Protein AF-A0A831T0E5-F1 (afdb_monomer_lite)

pLDDT: mean 84.53, std 12.75, range [44.19, 97.88]

Foldseek 3Di:
DDPVVVVVVVVVVVVVVVVPPLPQCDPVLLVLLVVLLVLLVVLLVLLVVPPAPVSLVVNVVSLVVSVVSLCCSCVVDPCPNPVLLNVLSVQLSVLSVLLNVLVCCCHVVVDQKDDQQPPSQLVLCVVQVVQCVPPDSNGGIGGSVVSNVRSSVSNVVSSVSSVVSSVVSVVVSVD

Sequence (175 aa):
MNIAYRLNIALAISLLSLCCRTAEVSGEFINEARSLVQTTSQLGRLVERINSRVDYQNFGPELVKAKLAADDLFDKHNATAVAGFEEEMNKAITAYLDLFDIMNAKYSHAIDSLPRGSELALRLAGRYPELSEGKSITDVEIDVKEALRVVRRAASRHVRRADELLSSYLERAKR

Secondary structure (DSSP, 8-state):
--HHHHHHHHHHHHHHHHHT------HHHHHHHHHHHHHHHHHHHHHHH--SHHHHTTHHHHHHHHHHHHHHHHHHTTGGGTHHHHHHHHHHHHHHHHHHHHHHHHHHH--SEEPTT-HHHHHHHHH-GGGTTTS-GGG--EEHHHHHHHHHHHHHHHHHHHHHHHHHHHHHHT-

Structure (mmCIF, N/CA/C/O backbone):
data_AF-A0A831T0E5-F1
#
_entry.id   AF-A0A831T0E5-F1
#
loop_
_atom_site.group_PDB
_atom_site.id
_atom_site.type_symbol
_atom_site.label_atom_id
_atom_site.label_alt_id
_atom_site.label_comp_id
_atom_site.label_asym_id
_atom_site.label_entity_id
_atom_site.label_seq_id
_atom_site.pdbx_PDB_ins_code
_atom_site.Cartn_x
_atom_site.Cartn_y
_atom_site.Cartn_z
_atom_site.occupancy
_atom_site.B_iso_or_equiv
_atom_site.auth_seq_id
_atom_site.auth_comp_id
_atom_site.auth_asym_id
_atom_site.auth_atom_id
_atom_site.pdbx_PDB_model_num
ATOM 1 N N . MET A 1 1 ? -54.419 -16.533 27.232 1.00 54.47 1 MET A N 1
ATOM 2 C CA . MET A 1 1 ? -53.325 -15.582 26.919 1.00 54.47 1 MET A CA 1
ATOM 3 C C . MET A 1 1 ? -52.987 -15.733 25.437 1.00 54.47 1 MET A C 1
ATOM 5 O O . MET A 1 1 ? -52.753 -16.855 25.012 1.00 54.47 1 MET A O 1
ATOM 9 N N . ASN A 1 2 ? -53.103 -14.663 24.644 1.00 66.25 2 ASN A N 1
ATOM 10 C CA . ASN A 1 2 ? -53.256 -14.717 23.180 1.00 66.25 2 ASN A CA 1
ATOM 11 C C . ASN A 1 2 ? -51.911 -14.946 22.448 1.00 66.25 2 ASN A C 1
ATOM 13 O O . ASN A 1 2 ? -50.934 -14.253 22.730 1.00 66.25 2 ASN A O 1
ATOM 17 N N . ILE A 1 3 ? -51.853 -15.907 21.518 1.00 68.75 3 ILE A N 1
ATOM 18 C CA . ILE A 1 3 ? -50.632 -16.331 20.794 1.00 68.75 3 ILE A CA 1
ATOM 19 C C . ILE A 1 3 ? -50.016 -15.170 19.995 1.00 68.75 3 ILE A C 1
ATOM 21 O O . ILE A 1 3 ? -48.795 -15.020 19.968 1.00 68.75 3 ILE A O 1
ATOM 25 N N . ALA A 1 4 ? -50.853 -14.281 19.453 1.00 67.44 4 ALA A N 1
ATOM 26 C CA . ALA A 1 4 ? -50.419 -13.074 18.748 1.00 67.44 4 ALA A CA 1
ATOM 27 C C . ALA A 1 4 ? -49.574 -12.128 19.627 1.00 67.44 4 ALA A C 1
ATOM 29 O O . ALA A 1 4 ? -48.649 -11.479 19.146 1.00 67.44 4 ALA A O 1
ATOM 30 N N . TYR A 1 5 ? -49.839 -12.094 20.937 1.00 69.06 5 TYR A N 1
ATOM 31 C CA . TYR A 1 5 ? -49.109 -11.241 21.878 1.00 69.06 5 TYR A CA 1
ATOM 32 C C . TYR A 1 5 ? -47.686 -11.761 22.136 1.00 69.06 5 TYR A C 1
ATOM 34 O O . TYR A 1 5 ? -46.747 -10.981 22.262 1.00 69.06 5 TYR A O 1
ATOM 42 N N . ARG A 1 6 ? -47.504 -13.089 22.159 1.00 69.12 6 ARG A N 1
ATOM 43 C CA . ARG A 1 6 ? -46.180 -13.716 22.314 1.00 69.12 6 ARG A CA 1
ATOM 44 C C . ARG A 1 6 ? -45.314 -13.543 21.066 1.00 69.12 6 ARG A C 1
ATOM 46 O O . ARG A 1 6 ? -44.115 -13.322 21.199 1.00 69.12 6 ARG A O 1
ATOM 53 N N . LEU A 1 7 ? -45.922 -13.592 19.878 1.00 72.44 7 LEU A N 1
ATOM 54 C CA . LEU A 1 7 ? -45.215 -13.397 18.611 1.00 72.44 7 LEU A CA 1
ATOM 55 C C . LEU A 1 7 ? -44.701 -11.955 18.464 1.00 72.44 7 LEU A C 1
ATOM 57 O O . LEU A 1 7 ? -43.549 -11.753 18.094 1.00 72.44 7 LEU A O 1
ATOM 61 N N . ASN A 1 8 ? -45.520 -10.965 18.836 1.00 74.81 8 ASN A N 1
ATOM 62 C CA . ASN A 1 8 ? -45.131 -9.553 18.795 1.00 74.81 8 ASN A CA 1
ATOM 63 C C . ASN A 1 8 ? -44.015 -9.213 19.791 1.00 74.81 8 ASN A C 1
ATOM 65 O O . ASN A 1 8 ? -43.120 -8.443 19.456 1.00 74.81 8 ASN A O 1
ATOM 69 N N . ILE A 1 9 ? -44.019 -9.810 20.987 1.00 75.50 9 ILE A N 1
ATOM 70 C CA . ILE A 1 9 ? -42.931 -9.620 21.960 1.00 75.50 9 ILE A CA 1
ATOM 71 C C . ILE A 1 9 ? -41.633 -10.265 21.457 1.00 75.50 9 ILE A C 1
ATOM 73 O O . ILE A 1 9 ? -40.577 -9.649 21.561 1.00 75.50 9 ILE A O 1
ATOM 77 N N . ALA A 1 10 ? -41.693 -11.465 20.872 1.00 71.75 10 ALA A N 1
ATOM 78 C CA . ALA A 1 10 ? -40.511 -12.121 20.313 1.00 71.75 10 ALA A CA 1
ATOM 79 C C . ALA A 1 10 ? -39.902 -11.313 19.154 1.00 71.75 10 ALA A C 1
ATOM 81 O O . ALA A 1 10 ? -38.700 -11.072 19.151 1.00 71.75 10 ALA A O 1
ATOM 82 N N . LEU A 1 11 ? -40.731 -10.814 18.230 1.00 70.56 11 LEU A N 1
ATOM 83 C CA . LEU A 1 11 ? -40.299 -9.924 17.146 1.00 70.56 11 LEU A CA 1
ATOM 84 C C . LEU A 1 11 ? -39.716 -8.606 17.668 1.00 70.56 11 LEU A C 1
ATOM 86 O O . LEU A 1 11 ? -38.684 -8.165 17.168 1.00 70.56 11 LEU A O 1
ATOM 90 N N . ALA A 1 12 ? -40.323 -8.003 18.693 1.00 67.50 12 ALA A N 1
ATOM 91 C CA . ALA A 1 12 ? -39.806 -6.787 19.315 1.00 67.50 12 ALA A CA 1
ATOM 92 C C . ALA A 1 12 ? -38.450 -7.019 20.002 1.00 67.50 12 ALA A C 1
ATOM 94 O O . ALA A 1 12 ? -37.552 -6.199 19.849 1.00 67.50 12 ALA A O 1
ATOM 95 N N . ILE A 1 13 ? -38.264 -8.148 20.698 1.00 68.88 13 ILE A N 1
ATOM 96 C CA . ILE A 1 13 ? -36.982 -8.519 21.322 1.00 68.88 13 ILE A CA 1
ATOM 97 C C . ILE A 1 13 ? -35.924 -8.818 20.254 1.00 68.88 13 ILE A C 1
ATOM 99 O O . ILE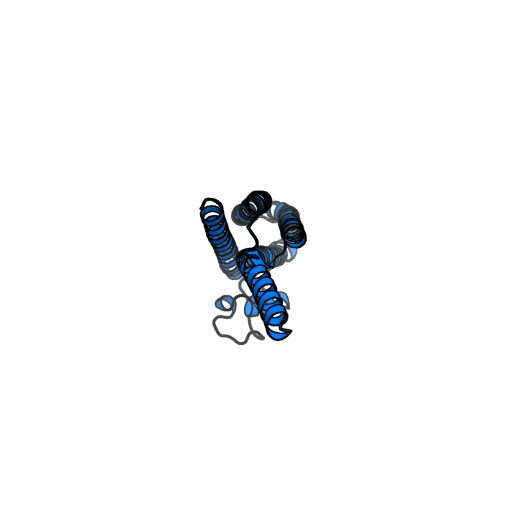 A 1 13 ? -34.782 -8.384 20.392 1.00 68.88 13 ILE A O 1
ATOM 103 N N . SER A 1 14 ? -36.286 -9.498 19.162 1.00 59.97 14 SER A N 1
ATOM 104 C CA . SER A 1 14 ? -35.373 -9.740 18.041 1.00 59.97 14 SER A CA 1
ATOM 105 C C . SER A 1 14 ? -34.956 -8.438 17.356 1.00 59.97 14 SER A C 1
ATOM 107 O O . SER A 1 14 ? -33.765 -8.248 17.124 1.00 59.97 14 SER A O 1
ATOM 109 N N . LEU A 1 15 ? -35.889 -7.512 17.110 1.00 57.03 15 LEU A N 1
ATOM 110 C CA . LEU A 1 15 ? -35.601 -6.190 16.541 1.00 57.03 15 LEU A CA 1
ATOM 111 C C . LEU A 1 15 ? -34.771 -5.318 17.493 1.00 57.03 15 LEU A C 1
ATOM 113 O O . LEU A 1 15 ? -33.817 -4.692 17.048 1.00 57.03 15 LEU A O 1
ATOM 117 N N . LEU A 1 16 ? -35.047 -5.343 18.801 1.00 54.19 16 LEU A N 1
ATOM 118 C CA . LEU A 1 16 ? -34.222 -4.675 19.818 1.00 54.19 16 LEU A CA 1
ATOM 119 C C . LEU A 1 16 ? -32.805 -5.263 19.871 1.00 54.19 16 LEU A C 1
ATOM 121 O O . LEU A 1 16 ? -31.834 -4.515 19.922 1.00 54.19 16 LEU A O 1
ATOM 125 N N . SER A 1 17 ? -32.659 -6.588 19.769 1.00 51.75 17 SER A N 1
ATOM 126 C CA . SER A 1 17 ? -31.339 -7.233 19.707 1.00 51.75 17 SER A CA 1
ATOM 127 C C . SER A 1 17 ? -30.572 -6.914 18.417 1.00 51.75 17 SER A C 1
ATOM 129 O O . SER A 1 17 ? -29.342 -6.917 18.422 1.00 51.75 17 SER A O 1
ATOM 131 N N . LEU A 1 18 ? -31.288 -6.617 17.326 1.00 48.12 18 LEU A N 1
ATOM 132 C CA . LEU A 1 18 ? -30.712 -6.221 16.041 1.00 48.12 18 LEU A CA 1
ATOM 133 C C . LEU A 1 18 ? -30.310 -4.736 16.038 1.00 48.12 18 LEU A C 1
ATOM 135 O O . LEU A 1 18 ? -29.272 -4.389 15.486 1.00 48.12 18 LEU A O 1
ATOM 139 N N . CYS A 1 19 ? -31.090 -3.873 16.698 1.00 45.97 19 CYS A N 1
ATOM 140 C CA . CYS A 1 19 ? -30.807 -2.442 16.831 1.00 45.97 19 CYS A CA 1
ATOM 141 C C . CYS A 1 19 ? -29.718 -2.124 17.870 1.00 45.97 19 CYS A C 1
ATOM 143 O O . CYS A 1 19 ? -29.076 -1.085 17.757 1.00 45.97 19 CYS A O 1
ATOM 145 N N . CYS A 1 20 ? -29.472 -3.002 18.849 1.00 45.25 20 CYS A N 1
ATOM 146 C CA . CYS A 1 20 ? -28.449 -2.799 19.884 1.00 45.25 20 CYS A CA 1
ATOM 147 C C . CYS A 1 20 ? -27.072 -3.400 19.554 1.00 45.25 20 CYS A C 1
ATOM 149 O O . CYS A 1 20 ? -26.154 -3.276 20.359 1.00 45.25 20 CYS A O 1
ATOM 151 N N . ARG A 1 21 ? -26.878 -4.011 18.377 1.00 44.19 21 ARG A N 1
ATOM 152 C CA . ARG A 1 21 ? -25.531 -4.348 17.879 1.00 44.19 21 ARG A CA 1
ATOM 153 C C . ARG A 1 21 ? -24.937 -3.183 17.094 1.00 44.19 21 ARG A C 1
ATOM 155 O O . ARG A 1 21 ? -24.483 -3.346 15.966 1.00 44.19 21 ARG A O 1
ATOM 162 N N . THR A 1 22 ? -24.894 -1.997 17.690 1.00 50.03 22 THR A N 1
ATOM 163 C CA . THR A 1 22 ? -23.790 -1.096 17.363 1.00 50.03 22 THR A CA 1
ATOM 164 C C . THR A 1 22 ? -22.561 -1.769 17.948 1.00 50.03 22 THR A C 1
ATOM 166 O O . THR A 1 22 ? -22.375 -1.758 19.159 1.00 50.03 22 THR A O 1
ATOM 169 N N . ALA A 1 23 ? -21.802 -2.479 17.115 1.00 53.06 23 ALA A N 1
ATOM 170 C CA . ALA A 1 23 ? -20.532 -3.053 17.523 1.00 53.06 23 ALA A CA 1
ATOM 171 C C . ALA A 1 23 ? -19.652 -1.899 18.018 1.00 53.06 23 ALA A C 1
ATOM 173 O O . ALA A 1 23 ? -19.150 -1.104 17.223 1.00 53.06 23 ALA A O 1
ATOM 174 N N . GLU A 1 24 ? -19.572 -1.740 19.337 1.00 61.84 24 GLU A N 1
ATOM 175 C CA . GLU A 1 24 ? -18.706 -0.750 19.954 1.00 61.84 24 GLU A CA 1
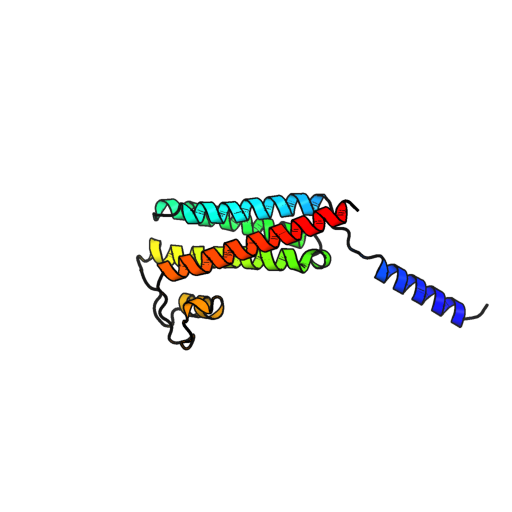ATOM 176 C C . GLU A 1 24 ? -17.275 -1.074 19.543 1.00 61.84 24 GLU A C 1
ATOM 178 O O . GLU A 1 24 ? -16.781 -2.189 19.728 1.00 61.84 24 GLU A O 1
ATOM 183 N N . VAL A 1 25 ? -16.622 -0.096 18.924 1.00 72.12 25 VAL A N 1
ATOM 184 C CA . VAL A 1 25 ? -15.216 -0.201 18.565 1.00 72.12 25 VAL A CA 1
ATOM 185 C C . VAL A 1 25 ? -14.425 -0.233 19.871 1.00 72.12 25 VAL A C 1
ATOM 187 O O . VAL A 1 25 ? -14.428 0.744 20.620 1.00 72.12 25 VAL A O 1
ATOM 190 N N . SER A 1 26 ? -13.775 -1.359 20.169 1.00 80.31 26 SER A N 1
ATOM 191 C CA . SER A 1 26 ? -13.061 -1.522 21.435 1.00 80.31 26 SER A CA 1
ATOM 192 C C . SER A 1 26 ? -11.838 -0.600 21.514 1.00 80.31 26 SER A C 1
ATOM 194 O O . SER A 1 26 ? -11.198 -0.281 20.509 1.00 80.31 26 SER A O 1
ATOM 196 N N . GLY A 1 27 ? -11.467 -0.190 22.731 1.00 81.75 27 GLY A N 1
ATOM 197 C CA . GLY A 1 27 ? -10.238 0.583 22.950 1.00 81.75 27 GLY A CA 1
ATOM 198 C C . GLY A 1 27 ? -8.971 -0.165 22.508 1.00 81.75 27 GLY A C 1
ATOM 199 O O . GLY A 1 27 ? -8.006 0.458 22.075 1.00 81.75 27 GLY A O 1
ATOM 200 N N . GLU A 1 28 ? -8.997 -1.499 22.563 1.00 86.06 28 GLU A N 1
ATOM 201 C CA . GLU A 1 28 ? -7.936 -2.370 22.049 1.00 86.06 28 GLU A CA 1
ATOM 202 C C . GLU A 1 28 ? -7.783 -2.232 20.528 1.00 86.06 28 GLU A C 1
ATOM 204 O O . GLU A 1 28 ? -6.694 -1.883 20.072 1.00 86.06 28 GLU A O 1
ATOM 209 N N . PHE A 1 29 ? -8.882 -2.349 19.766 1.00 88.31 29 PHE A N 1
ATOM 210 C CA . PHE A 1 29 ? -8.868 -2.120 18.316 1.00 88.31 29 PHE A CA 1
ATOM 211 C C . PHE A 1 29 ? -8.273 -0.754 17.980 1.00 88.31 29 PHE A C 1
ATOM 213 O O . PHE A 1 29 ? -7.428 -0.638 17.102 1.00 88.31 29 PHE A O 1
ATOM 220 N N . ILE A 1 30 ? -8.696 0.298 18.684 1.00 88.44 30 ILE A N 1
ATOM 221 C CA . ILE A 1 30 ? -8.249 1.669 18.414 1.00 88.44 30 ILE A CA 1
ATOM 222 C C . ILE A 1 30 ? -6.728 1.810 18.568 1.00 88.44 30 ILE A C 1
ATOM 224 O O . ILE A 1 30 ? -6.090 2.516 17.781 1.00 88.44 30 ILE A O 1
ATOM 228 N N . ASN A 1 31 ? -6.145 1.168 19.581 1.00 89.75 31 ASN A N 1
ATOM 229 C CA . ASN A 1 31 ? -4.707 1.220 19.826 1.00 89.75 31 ASN A CA 1
ATOM 230 C C . ASN A 1 31 ? -3.926 0.458 18.750 1.00 89.75 31 ASN A C 1
ATOM 232 O O . ASN A 1 31 ? -2.938 0.979 18.226 1.00 89.75 31 ASN A O 1
ATOM 236 N N . GLU A 1 32 ? -4.390 -0.734 18.383 1.00 92.12 32 GLU A N 1
ATOM 237 C CA . GLU A 1 32 ? -3.766 -1.553 17.342 1.00 92.12 32 GLU A CA 1
ATOM 238 C C . GLU A 1 32 ? -3.910 -0.907 15.952 1.00 92.12 32 GLU A C 1
ATOM 240 O O . GLU A 1 32 ? -2.922 -0.745 15.236 1.00 92.12 32 GLU A O 1
ATOM 245 N N . ALA A 1 33 ? -5.097 -0.394 15.615 1.00 92.88 33 ALA A N 1
ATOM 246 C CA . ALA A 1 33 ? -5.358 0.365 14.392 1.00 92.88 33 ALA A CA 1
ATOM 247 C C . ALA A 1 33 ? -4.463 1.610 14.284 1.00 92.88 33 ALA A C 1
ATOM 249 O O . ALA A 1 33 ? -3.919 1.901 13.217 1.00 92.88 33 ALA A O 1
ATOM 250 N N . ARG A 1 34 ? -4.242 2.329 15.394 1.00 94.06 34 ARG A N 1
ATOM 251 C CA . ARG A 1 34 ? -3.317 3.472 15.427 1.00 94.06 34 ARG A CA 1
ATOM 252 C C . ARG A 1 34 ? -1.878 3.041 15.157 1.00 94.06 34 ARG A C 1
ATOM 254 O O . ARG A 1 34 ? -1.175 3.716 14.404 1.00 94.06 34 ARG A O 1
ATOM 261 N N . SER A 1 35 ? -1.447 1.932 15.756 1.00 94.38 35 SER A N 1
ATOM 262 C CA . SER A 1 35 ? -0.120 1.360 15.514 1.00 94.38 35 SER A CA 1
ATOM 263 C C . SER A 1 35 ? 0.065 0.970 14.044 1.00 94.38 35 SER A C 1
ATOM 265 O O . SER A 1 35 ? 1.088 1.296 13.433 1.00 94.38 35 SER A O 1
ATOM 267 N N . LEU A 1 36 ? -0.961 0.368 13.437 1.00 95.00 36 LEU A N 1
ATOM 268 C CA . LEU A 1 36 ? -0.962 0.007 12.024 1.00 95.00 36 LEU A CA 1
ATOM 269 C C . LEU A 1 36 ? -0.876 1.242 11.111 1.00 95.00 36 LEU A C 1
ATOM 271 O O . LEU A 1 36 ? -0.056 1.263 10.188 1.00 95.00 36 LEU A O 1
ATOM 275 N N . VAL A 1 37 ? -1.652 2.299 11.380 1.00 96.12 37 VAL A N 1
ATOM 276 C CA . VAL A 1 37 ? -1.574 3.576 10.640 1.00 96.12 37 VAL A CA 1
ATOM 277 C C . VAL A 1 37 ? -0.182 4.198 10.764 1.00 96.12 37 VAL A C 1
ATOM 279 O O . VAL A 1 37 ? 0.382 4.659 9.767 1.00 96.12 37 VAL A O 1
ATOM 282 N N . GLN A 1 38 ? 0.411 4.185 11.961 1.00 95.19 38 GLN A N 1
ATOM 283 C CA . GLN A 1 38 ? 1.770 4.683 12.181 1.00 95.19 38 GLN A CA 1
ATOM 284 C C . GLN A 1 38 ? 2.803 3.893 11.376 1.00 95.19 38 GLN A C 1
ATOM 286 O O . GLN A 1 38 ? 3.593 4.496 10.650 1.00 95.19 38 GLN A O 1
ATOM 291 N N . THR A 1 39 ? 2.772 2.564 11.463 1.00 93.06 39 THR A N 1
ATOM 292 C CA . THR A 1 39 ? 3.675 1.667 10.726 1.00 93.06 39 THR A CA 1
ATOM 293 C C . THR A 1 39 ? 3.539 1.883 9.217 1.00 93.06 39 THR A C 1
ATOM 295 O O . THR A 1 39 ? 4.522 2.095 8.508 1.00 93.06 39 THR A O 1
ATOM 298 N N . THR A 1 40 ? 2.308 1.972 8.718 1.00 94.06 40 THR A N 1
ATOM 299 C CA . THR A 1 40 ? 2.026 2.183 7.291 1.00 94.06 40 THR A CA 1
ATOM 300 C C . THR A 1 40 ? 2.403 3.599 6.823 1.00 94.06 40 THR A C 1
ATOM 302 O O . THR A 1 40 ? 2.811 3.805 5.680 1.00 94.06 40 THR A O 1
ATOM 305 N N . SER A 1 41 ? 2.358 4.597 7.709 1.00 93.69 41 SER A N 1
ATOM 306 C CA . SER A 1 41 ? 2.893 5.942 7.442 1.00 93.69 41 SER A CA 1
ATOM 307 C C . SER A 1 41 ? 4.423 5.956 7.385 1.00 93.69 41 SER A C 1
ATOM 309 O O . SER A 1 41 ? 5.015 6.688 6.588 1.00 93.69 41 SER A O 1
ATOM 311 N N . GLN A 1 42 ? 5.085 5.149 8.220 1.00 92.00 42 GLN A N 1
ATOM 312 C CA . GLN A 1 42 ? 6.541 5.003 8.203 1.00 92.00 42 GLN A CA 1
ATOM 313 C C . GLN A 1 42 ? 7.031 4.362 6.903 1.00 92.00 42 GLN A C 1
ATOM 315 O O . GLN A 1 42 ? 8.074 4.784 6.404 1.00 92.00 42 GLN A O 1
ATOM 320 N N . LEU A 1 43 ? 6.259 3.447 6.301 1.00 92.56 43 LEU A N 1
ATOM 321 C CA . LEU A 1 43 ? 6.531 2.941 4.950 1.00 92.56 43 LEU A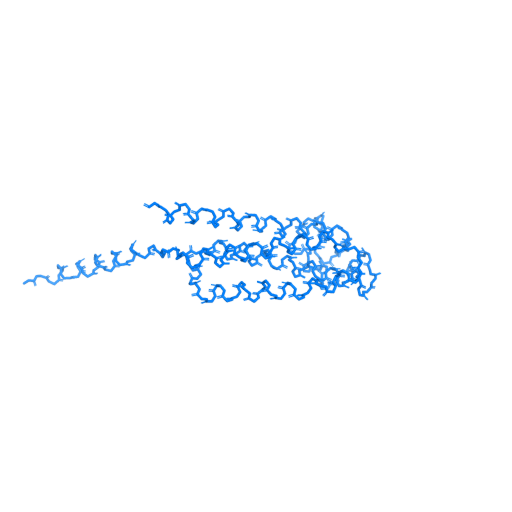 CA 1
ATOM 322 C C . LEU A 1 43 ? 6.615 4.076 3.923 1.00 92.56 43 LEU A C 1
ATOM 324 O O . LEU A 1 43 ? 7.541 4.100 3.118 1.00 92.56 43 LEU A O 1
ATOM 328 N N . GLY A 1 44 ? 5.721 5.066 3.996 1.00 89.88 44 GLY A N 1
ATOM 329 C CA . GLY A 1 44 ? 5.762 6.247 3.127 1.00 89.88 44 GLY A CA 1
ATOM 330 C C . GLY A 1 44 ? 7.060 7.043 3.275 1.00 89.88 44 GLY A C 1
ATOM 331 O O . GLY A 1 44 ? 7.714 7.366 2.285 1.00 89.88 44 GLY A O 1
ATOM 332 N N . ARG A 1 45 ? 7.494 7.275 4.519 1.00 90.06 45 ARG A N 1
ATOM 333 C CA . ARG A 1 45 ? 8.775 7.948 4.810 1.00 90.06 45 ARG A CA 1
ATOM 334 C C . ARG A 1 45 ? 9.985 7.108 4.403 1.00 90.06 45 ARG A C 1
ATOM 336 O O . ARG A 1 45 ? 11.037 7.649 4.075 1.00 90.06 45 ARG A O 1
ATOM 343 N N . LEU A 1 46 ? 9.882 5.782 4.473 1.00 88.69 46 LEU A N 1
ATOM 344 C CA . LEU A 1 46 ? 10.926 4.881 3.999 1.00 88.69 46 LEU A CA 1
ATOM 345 C C . LEU A 1 46 ? 11.046 4.977 2.477 1.00 88.69 46 LEU A C 1
ATOM 347 O O . LEU A 1 46 ? 12.140 5.232 1.988 1.00 88.69 46 LEU A O 1
ATOM 351 N N . VAL A 1 47 ? 9.924 4.910 1.758 1.00 87.62 47 VAL A N 1
ATOM 352 C CA . VAL A 1 47 ? 9.847 5.092 0.301 1.00 87.62 47 VAL A CA 1
ATOM 353 C C . VAL A 1 47 ? 10.484 6.406 -0.154 1.00 87.62 47 VAL A C 1
ATOM 355 O O . VAL A 1 47 ? 11.207 6.415 -1.144 1.00 87.62 47 VAL A O 1
ATOM 358 N N . GLU A 1 48 ? 10.279 7.509 0.569 1.00 85.25 48 GLU A N 1
ATOM 359 C CA . GLU A 1 48 ? 10.900 8.809 0.257 1.00 85.25 48 GLU A CA 1
ATOM 360 C C . GLU A 1 48 ? 12.426 8.831 0.405 1.00 85.25 48 GLU A C 1
ATOM 362 O O . GLU A 1 48 ? 13.096 9.650 -0.223 1.00 85.25 48 GLU A O 1
ATOM 367 N N . ARG A 1 49 ? 12.980 7.938 1.229 1.00 86.00 49 ARG A N 1
ATOM 368 C CA . ARG A 1 49 ? 14.423 7.835 1.471 1.00 86.00 49 ARG A CA 1
ATOM 369 C C . ARG A 1 49 ? 15.111 6.827 0.555 1.00 86.00 49 ARG A C 1
ATOM 371 O O . ARG A 1 49 ? 16.333 6.873 0.446 1.00 86.00 49 ARG A O 1
ATOM 378 N N . ILE A 1 50 ? 14.357 5.950 -0.111 1.00 84.44 50 ILE A N 1
ATOM 379 C CA . ILE A 1 50 ? 14.909 4.966 -1.044 1.00 84.44 50 ILE A CA 1
ATOM 380 C C . ILE A 1 50 ? 15.379 5.681 -2.305 1.00 84.44 50 ILE A C 1
ATOM 382 O O . ILE A 1 50 ? 14.585 6.054 -3.167 1.00 84.44 50 ILE A O 1
ATOM 386 N N . ASN A 1 51 ? 16.694 5.836 -2.422 1.00 80.00 51 ASN A N 1
ATOM 387 C CA . ASN A 1 51 ? 17.324 6.383 -3.619 1.00 80.00 51 ASN A CA 1
ATOM 388 C C . ASN A 1 51 ? 18.262 5.372 -4.284 1.00 80.00 51 ASN A C 1
ATOM 390 O O . ASN A 1 51 ? 18.521 5.481 -5.482 1.00 80.00 51 ASN A O 1
ATOM 394 N N . SER A 1 52 ? 18.689 4.341 -3.554 1.00 76.62 52 SER A N 1
ATOM 395 C CA . SER A 1 52 ? 19.553 3.276 -4.052 1.00 76.62 52 SER A CA 1
ATOM 396 C C . SER A 1 52 ? 18.948 1.879 -3.871 1.00 76.62 52 SER A C 1
ATOM 398 O O . SER A 1 52 ? 17.997 1.669 -3.116 1.00 76.62 52 SER A O 1
ATOM 400 N N . ARG A 1 53 ? 19.560 0.892 -4.537 1.00 74.19 53 ARG A N 1
ATOM 401 C CA . ARG A 1 53 ? 19.236 -0.532 -4.361 1.00 74.19 53 ARG A CA 1
ATOM 402 C C . ARG A 1 53 ? 19.447 -1.010 -2.922 1.00 74.19 53 ARG A C 1
ATOM 404 O O . ARG A 1 53 ? 18.717 -1.884 -2.470 1.00 74.19 53 ARG A O 1
ATOM 411 N N . VAL A 1 54 ? 20.437 -0.456 -2.221 1.00 73.00 54 VAL A N 1
ATOM 412 C CA . VAL A 1 54 ? 20.749 -0.821 -0.831 1.00 73.00 54 VAL A CA 1
ATOM 413 C C . VAL A 1 54 ? 19.628 -0.357 0.098 1.00 73.00 54 VAL A C 1
ATOM 415 O O . VAL A 1 54 ? 19.171 -1.123 0.940 1.00 73.00 54 VAL A O 1
ATOM 418 N N . ASP A 1 55 ? 19.104 0.849 -0.121 1.00 76.94 55 ASP A N 1
ATOM 419 C CA . ASP A 1 55 ? 18.012 1.397 0.692 1.00 76.94 55 ASP A CA 1
ATOM 420 C C . ASP A 1 55 ? 16.709 0.602 0.516 1.00 76.94 55 ASP A C 1
ATOM 422 O O . ASP A 1 55 ? 15.963 0.397 1.475 1.00 76.94 55 ASP A O 1
ATOM 426 N N . TYR A 1 56 ? 16.456 0.115 -0.704 1.00 82.62 56 TYR A N 1
ATOM 427 C CA . TYR A 1 56 ? 15.269 -0.672 -1.046 1.00 82.62 56 TYR A CA 1
ATOM 428 C C . TYR A 1 56 ? 15.189 -2.018 -0.304 1.00 82.62 56 TYR A C 1
ATOM 430 O O . TYR A 1 56 ? 14.088 -2.491 -0.023 1.00 82.62 56 TYR A O 1
ATOM 438 N N . GLN A 1 57 ? 16.321 -2.618 0.084 1.00 83.38 57 GLN A N 1
ATOM 439 C CA . GLN A 1 57 ? 16.336 -3.922 0.769 1.00 83.38 57 GLN A CA 1
ATOM 440 C C . GLN A 1 57 ? 15.571 -3.910 2.098 1.00 83.38 57 GLN A C 1
ATOM 442 O O . GLN A 1 57 ? 15.017 -4.930 2.501 1.00 83.38 57 GLN A O 1
ATOM 447 N N . ASN A 1 58 ? 15.485 -2.748 2.748 1.00 84.75 58 ASN A N 1
ATOM 448 C CA . ASN A 1 58 ? 14.772 -2.592 4.014 1.00 84.75 58 ASN A CA 1
ATOM 449 C C . ASN A 1 58 ? 13.260 -2.395 3.834 1.00 84.75 58 ASN A C 1
ATOM 451 O O . ASN A 1 58 ? 12.513 -2.492 4.803 1.00 84.75 58 ASN A O 1
ATOM 455 N N . PHE A 1 59 ? 12.785 -2.132 2.613 1.00 89.94 59 PHE A N 1
ATOM 456 C CA . PHE A 1 59 ? 11.369 -1.864 2.365 1.00 89.94 59 PHE A CA 1
ATOM 457 C C . PHE A 1 59 ? 10.507 -3.124 2.440 1.00 89.94 59 PHE A C 1
ATOM 459 O O . PHE A 1 59 ? 9.454 -3.107 3.071 1.00 89.94 59 PHE A O 1
ATOM 466 N N . GLY A 1 60 ? 10.976 -4.228 1.851 1.00 90.62 60 GLY A N 1
ATOM 467 C CA . GLY A 1 60 ? 10.260 -5.507 1.849 1.00 90.62 60 GLY A CA 1
ATOM 468 C C . GLY A 1 60 ? 9.935 -6.026 3.255 1.00 90.62 60 GLY A C 1
ATOM 469 O O . GLY A 1 60 ? 8.764 -6.278 3.537 1.00 90.62 60 GLY A O 1
ATOM 470 N N . PRO A 1 61 ? 10.921 -6.141 4.168 1.00 92.06 61 PRO A N 1
ATOM 471 C CA . PRO A 1 61 ? 10.672 -6.586 5.539 1.00 92.06 61 PRO A CA 1
ATOM 472 C C . PRO A 1 61 ? 9.657 -5.719 6.294 1.00 92.06 61 PRO A C 1
ATOM 474 O O . PRO A 1 61 ? 8.777 -6.256 6.963 1.00 92.06 61 PRO A O 1
ATOM 477 N N . GLU A 1 62 ? 9.739 -4.391 6.172 1.00 92.31 62 GLU A N 1
ATOM 478 C CA . GLU A 1 62 ? 8.787 -3.479 6.823 1.00 92.31 62 GLU A CA 1
ATOM 479 C C . GLU A 1 62 ? 7.378 -3.590 6.221 1.00 92.31 62 GLU A C 1
ATOM 481 O O . GLU A 1 62 ? 6.384 -3.549 6.946 1.00 92.31 62 GLU A O 1
ATOM 486 N N . LEU A 1 63 ? 7.272 -3.799 4.907 1.00 94.56 63 LEU A N 1
ATOM 487 C CA . LEU A 1 63 ? 5.991 -4.014 4.238 1.00 94.56 63 LEU A CA 1
ATOM 488 C C . LEU A 1 63 ? 5.327 -5.328 4.674 1.00 94.56 63 LEU A C 1
ATOM 490 O O . LEU A 1 63 ? 4.123 -5.353 4.924 1.00 94.56 63 LEU A O 1
ATOM 494 N N . VAL A 1 64 ? 6.108 -6.402 4.827 1.00 94.44 64 VAL A N 1
ATOM 495 C CA . VAL A 1 64 ? 5.612 -7.683 5.356 1.00 94.44 64 VAL A CA 1
ATOM 496 C C . VAL A 1 64 ? 5.092 -7.510 6.781 1.00 94.44 64 VAL A C 1
ATOM 498 O O . VAL A 1 64 ? 3.993 -7.972 7.078 1.00 94.44 64 VAL A O 1
ATOM 501 N N . LYS A 1 65 ? 5.825 -6.796 7.648 1.00 93.75 65 LYS A N 1
ATOM 502 C CA . LYS A 1 65 ? 5.355 -6.489 9.010 1.00 93.75 65 LYS A CA 1
ATOM 503 C C . LYS A 1 65 ? 4.016 -5.753 8.996 1.00 93.75 65 LYS A C 1
ATOM 505 O O . LYS A 1 65 ? 3.118 -6.131 9.739 1.00 93.75 65 LYS A O 1
ATOM 510 N N . ALA A 1 66 ? 3.863 -4.743 8.137 1.00 94.50 66 ALA A N 1
ATOM 511 C CA . ALA A 1 66 ? 2.612 -3.996 8.022 1.00 94.50 66 ALA A CA 1
ATOM 512 C C . ALA A 1 66 ? 1.449 -4.868 7.523 1.00 94.50 66 ALA A C 1
ATOM 514 O O . ALA A 1 66 ? 0.343 -4.754 8.044 1.00 94.50 66 ALA A O 1
ATOM 515 N N . LYS A 1 67 ? 1.692 -5.761 6.551 1.00 95.12 67 LYS A N 1
ATOM 516 C CA . LYS A 1 67 ? 0.668 -6.693 6.054 1.00 95.12 67 LYS A CA 1
ATOM 517 C C . LYS A 1 67 ? 0.217 -7.668 7.138 1.00 95.12 67 LYS A C 1
ATOM 519 O O . LYS A 1 67 ? -0.981 -7.820 7.333 1.00 95.12 67 LYS A O 1
ATOM 524 N N . LEU A 1 68 ? 1.161 -8.274 7.858 1.00 94.56 68 LEU A N 1
ATOM 525 C CA . LEU A 1 68 ? 0.848 -9.203 8.946 1.00 94.56 68 LEU A CA 1
ATOM 526 C C . LEU A 1 68 ? 0.088 -8.514 10.083 1.00 94.56 68 LEU A C 1
ATOM 528 O O . LEU A 1 68 ? -0.871 -9.076 10.593 1.00 94.56 68 LEU A O 1
ATOM 532 N N . ALA A 1 69 ? 0.477 -7.289 10.445 1.00 93.56 69 ALA A N 1
ATOM 533 C CA . ALA A 1 69 ? -0.229 -6.513 11.463 1.00 93.56 69 ALA A CA 1
ATOM 534 C C . ALA A 1 69 ? -1.657 -6.136 11.034 1.00 93.56 69 ALA A C 1
ATOM 536 O O . ALA A 1 69 ? -2.550 -6.075 11.872 1.00 93.56 69 ALA A O 1
ATOM 537 N N . ALA A 1 70 ? -1.882 -5.876 9.742 1.00 93.25 70 ALA A N 1
ATOM 538 C CA . ALA A 1 70 ? -3.220 -5.630 9.216 1.00 93.25 70 ALA A CA 1
ATOM 539 C C . ALA A 1 70 ? -4.090 -6.890 9.263 1.00 93.25 70 ALA A C 1
ATOM 541 O O . ALA A 1 70 ? -5.220 -6.820 9.732 1.00 93.25 70 ALA A O 1
ATOM 542 N N . ASP A 1 71 ? -3.548 -8.027 8.826 1.00 92.19 71 ASP A N 1
ATOM 543 C CA . ASP A 1 71 ? -4.271 -9.301 8.837 1.00 92.19 71 ASP A CA 1
ATOM 544 C C . ASP A 1 71 ? -4.657 -9.704 10.262 1.00 92.19 71 ASP A C 1
ATOM 546 O O . ASP A 1 71 ? -5.825 -9.970 10.520 1.00 92.19 71 ASP A O 1
ATOM 550 N N . ASP A 1 72 ? -3.712 -9.634 11.204 1.00 92.06 72 ASP A N 1
ATOM 551 C CA . ASP A 1 72 ? -3.969 -9.934 12.616 1.00 92.06 72 ASP A CA 1
ATOM 552 C C .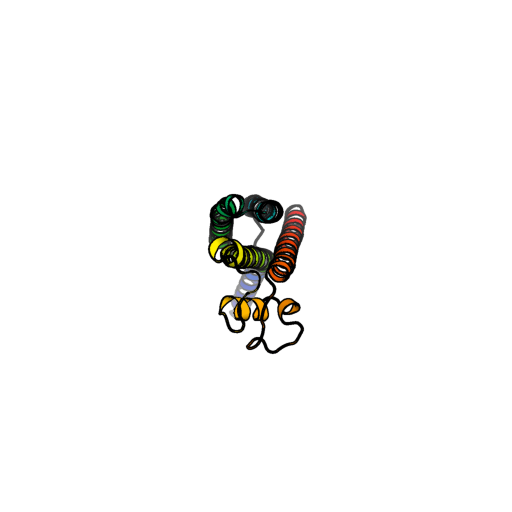 ASP A 1 72 ? -5.050 -9.015 13.204 1.00 92.06 72 ASP A C 1
ATOM 554 O O . ASP A 1 72 ? -5.994 -9.485 13.840 1.00 92.06 72 ASP A O 1
ATOM 558 N N . LEU A 1 73 ? -4.981 -7.707 12.919 1.00 91.06 73 LEU A N 1
ATOM 559 C CA . LEU A 1 73 ? -5.982 -6.741 13.375 1.00 91.06 73 LEU A CA 1
ATOM 560 C C . LEU A 1 73 ? -7.387 -7.080 12.852 1.00 91.06 73 LEU A C 1
ATOM 562 O O . LEU A 1 73 ? -8.349 -7.047 13.621 1.00 91.06 73 LEU A O 1
ATOM 566 N N . PHE A 1 74 ? -7.528 -7.363 11.557 1.00 89.25 74 PHE A N 1
ATOM 567 C CA . PHE A 1 74 ? -8.838 -7.569 10.928 1.00 89.25 74 PHE A CA 1
ATOM 568 C C . PHE A 1 74 ? -9.414 -8.965 11.179 1.00 89.25 74 PHE A C 1
ATOM 570 O O . PHE A 1 74 ? -10.633 -9.108 11.290 1.00 89.25 74 PHE A O 1
ATOM 577 N N . ASP A 1 75 ? -8.561 -9.971 11.368 1.00 87.94 75 ASP A N 1
ATOM 578 C CA . ASP A 1 75 ? -8.984 -11.305 11.794 1.00 87.94 75 ASP A CA 1
ATOM 579 C C . ASP A 1 75 ? -9.449 -11.294 13.259 1.00 87.94 75 ASP A C 1
ATOM 581 O O . ASP A 1 75 ? -10.457 -11.915 13.612 1.00 87.94 75 ASP A O 1
ATOM 585 N N . LYS A 1 76 ? -8.743 -10.553 14.125 1.00 87.25 76 LYS A N 1
ATOM 586 C CA . LYS A 1 76 ? -9.056 -10.436 15.556 1.00 87.25 76 LYS A CA 1
ATOM 587 C C . LYS A 1 76 ? -10.296 -9.583 15.820 1.00 87.25 76 LYS A C 1
ATOM 589 O O . LYS A 1 76 ? -11.097 -9.903 16.703 1.00 87.25 76 LYS A O 1
ATOM 594 N N . HIS A 1 77 ? -10.466 -8.492 15.077 1.00 80.50 77 HIS A N 1
ATOM 595 C CA . HIS A 1 77 ? -11.547 -7.535 15.284 1.00 80.50 77 HIS A CA 1
ATOM 596 C C . HIS A 1 77 ? -12.549 -7.601 14.132 1.00 80.50 77 HIS A C 1
ATOM 598 O O . HIS A 1 77 ? -12.277 -7.149 13.029 1.00 80.50 77 HIS A O 1
ATOM 604 N N . ASN A 1 78 ? -13.740 -8.138 14.419 1.00 70.50 78 ASN A N 1
ATOM 605 C CA . ASN A 1 78 ? -14.809 -8.377 13.448 1.00 70.50 78 ASN A CA 1
ATOM 606 C C . ASN A 1 78 ? -15.056 -7.163 12.518 1.00 70.50 78 ASN A C 1
ATOM 608 O O . ASN A 1 78 ? -15.660 -6.163 12.919 1.00 70.50 78 ASN A O 1
ATOM 612 N N . ALA A 1 79 ? -14.609 -7.301 11.266 1.00 60.81 79 ALA A N 1
ATOM 613 C CA . ALA A 1 79 ? -14.519 -6.297 10.201 1.00 60.81 79 ALA A CA 1
ATOM 614 C C . ALA A 1 79 ? -15.749 -5.389 10.010 1.00 60.81 79 ALA A C 1
ATOM 616 O O . ALA A 1 79 ? -15.641 -4.223 9.632 1.00 60.81 79 ALA A O 1
ATOM 617 N N . THR A 1 80 ? -16.950 -5.900 10.286 1.00 64.56 80 THR A N 1
ATOM 618 C CA . THR A 1 80 ? -18.221 -5.220 9.967 1.00 64.56 80 THR A CA 1
ATOM 619 C C . THR A 1 80 ? -18.383 -3.819 10.577 1.00 64.56 80 THR A C 1
ATOM 621 O O . THR A 1 80 ? -18.989 -2.957 9.941 1.00 64.56 80 THR A O 1
ATOM 624 N N . ALA A 1 81 ? -17.827 -3.550 11.764 1.00 66.25 81 ALA A N 1
ATOM 625 C CA . ALA A 1 81 ? -17.935 -2.242 12.428 1.00 66.25 81 ALA A CA 1
ATOM 626 C C . ALA A 1 81 ? -17.001 -1.169 11.835 1.00 66.25 81 ALA A C 1
ATOM 628 O O . ALA A 1 81 ? -17.244 0.032 11.974 1.00 66.25 81 ALA A O 1
ATOM 629 N N . VAL A 1 82 ? -15.924 -1.613 11.187 1.00 81.38 82 VAL A N 1
ATOM 630 C CA . VAL A 1 82 ? -14.774 -0.796 10.774 1.00 81.38 82 VAL A CA 1
ATOM 631 C C . VAL A 1 82 ? -14.407 -1.031 9.308 1.00 81.38 82 VAL A C 1
ATOM 633 O O . VAL A 1 82 ? -13.307 -0.692 8.883 1.00 81.38 82 VAL A O 1
ATOM 636 N N . ALA A 1 83 ? -15.349 -1.553 8.518 1.00 85.12 83 ALA A N 1
ATOM 637 C CA . ALA A 1 83 ? -15.133 -1.977 7.135 1.00 85.12 83 ALA A CA 1
ATOM 638 C C . ALA A 1 83 ? -14.507 -0.879 6.257 1.00 85.12 83 ALA A C 1
ATOM 640 O O . ALA A 1 83 ? -13.661 -1.162 5.418 1.00 85.12 83 ALA A O 1
ATOM 641 N N . GLY A 1 84 ? -14.863 0.391 6.489 1.00 90.56 84 GLY A N 1
ATOM 642 C CA . GLY A 1 84 ? -14.250 1.514 5.774 1.00 90.56 84 GLY A CA 1
ATOM 643 C C . GLY A 1 84 ? -12.770 1.725 6.120 1.00 90.56 84 GLY A C 1
ATOM 644 O O . GLY A 1 84 ? -11.976 2.052 5.242 1.00 90.56 84 GLY A O 1
ATOM 645 N N . PHE A 1 85 ? -12.381 1.533 7.384 1.00 92.75 85 PHE A N 1
ATOM 646 C CA . PHE A 1 85 ? -10.979 1.622 7.801 1.00 92.75 85 PHE A CA 1
ATOM 647 C C . PHE A 1 85 ? -10.171 0.456 7.237 1.00 92.75 85 PHE A C 1
ATOM 649 O O . PHE A 1 85 ? -9.101 0.676 6.675 1.00 92.75 85 PHE A O 1
ATOM 656 N N . GLU A 1 86 ? -10.705 -0.761 7.334 1.00 93.38 86 GLU A N 1
ATOM 657 C CA . GLU A 1 86 ? -10.095 -1.949 6.740 1.00 93.38 86 GLU A CA 1
ATOM 658 C C . GLU A 1 86 ? -9.883 -1.780 5.233 1.00 93.38 86 GLU A C 1
ATOM 660 O O . GLU A 1 86 ? -8.785 -2.014 4.728 1.00 93.38 86 GLU A O 1
ATOM 665 N N . GLU A 1 87 ? -10.903 -1.314 4.511 1.00 94.56 87 GLU A N 1
ATOM 666 C CA . GLU A 1 87 ? -10.824 -1.081 3.072 1.00 94.56 87 GLU A CA 1
ATOM 667 C C . GLU A 1 87 ? -9.708 -0.085 2.718 1.00 94.56 87 GLU A C 1
ATOM 669 O O . GLU A 1 87 ? -8.896 -0.348 1.826 1.00 94.56 87 GLU A O 1
ATOM 674 N N . GLU A 1 88 ? -9.635 1.055 3.410 1.00 96.88 88 GLU A N 1
ATOM 675 C CA . GLU A 1 88 ? -8.599 2.063 3.164 1.00 96.88 88 GLU A CA 1
ATOM 676 C C . GLU A 1 88 ? -7.199 1.550 3.545 1.00 96.88 88 GLU A C 1
ATOM 678 O O . GLU A 1 88 ? -6.242 1.768 2.798 1.00 96.88 88 GLU A O 1
ATOM 683 N N . MET A 1 89 ? -7.060 0.786 4.632 1.00 96.19 89 MET A N 1
ATOM 684 C CA . MET A 1 89 ? -5.783 0.171 5.011 1.00 96.19 89 MET A CA 1
ATOM 685 C C . MET A 1 89 ? -5.320 -0.889 4.006 1.00 96.19 89 MET A C 1
ATOM 687 O O . MET A 1 89 ? -4.158 -0.877 3.590 1.00 96.19 89 MET A O 1
ATOM 691 N N . ASN A 1 90 ? -6.222 -1.754 3.544 1.00 95.75 90 ASN A N 1
ATOM 692 C CA . ASN A 1 90 ? -5.917 -2.762 2.531 1.00 95.75 90 ASN A CA 1
ATOM 693 C C . ASN A 1 90 ? -5.515 -2.119 1.198 1.00 95.75 90 ASN A C 1
ATOM 695 O O . ASN A 1 90 ? -4.555 -2.563 0.560 1.00 95.75 90 ASN A O 1
ATOM 699 N N . LYS A 1 91 ? -6.178 -1.026 0.794 1.00 97.12 91 LYS A N 1
ATOM 700 C CA . LYS A 1 91 ? -5.775 -0.234 -0.381 1.00 97.12 91 LYS A CA 1
ATOM 701 C C . LYS A 1 91 ? -4.400 0.406 -0.198 1.00 97.12 91 LYS A C 1
ATOM 703 O O . LYS A 1 91 ? -3.594 0.367 -1.127 1.00 97.12 91 LYS A O 1
ATOM 708 N N . ALA A 1 92 ? -4.100 0.952 0.982 1.00 97.44 92 ALA A N 1
ATOM 709 C CA . ALA A 1 92 ? -2.787 1.520 1.280 1.00 97.44 92 ALA A CA 1
ATOM 710 C C . ALA A 1 92 ? -1.669 0.471 1.172 1.00 97.44 92 ALA A C 1
ATOM 712 O O . ALA A 1 92 ? -0.677 0.700 0.482 1.00 97.44 92 ALA A O 1
ATOM 713 N N . ILE A 1 93 ? -1.840 -0.692 1.807 1.00 96.38 93 ILE A N 1
ATOM 714 C CA . ILE A 1 93 ? -0.847 -1.777 1.789 1.00 96.38 93 ILE A CA 1
ATOM 715 C C . ILE A 1 93 ? -0.683 -2.340 0.376 1.00 96.38 93 ILE A C 1
ATOM 717 O O . ILE A 1 93 ? 0.441 -2.545 -0.078 1.00 96.38 93 ILE A O 1
ATOM 721 N N . THR A 1 94 ? -1.783 -2.503 -0.361 1.00 96.94 94 THR A N 1
ATOM 722 C CA . THR A 1 94 ? -1.755 -2.905 -1.775 1.00 96.94 94 THR A CA 1
ATOM 723 C C . THR A 1 94 ? -0.955 -1.920 -2.630 1.00 96.94 94 THR A C 1
ATOM 725 O O . THR A 1 94 ? -0.139 -2.338 -3.447 1.00 96.94 94 THR A O 1
ATOM 728 N N . ALA A 1 95 ? -1.116 -0.613 -2.411 1.00 97.06 95 ALA A N 1
ATOM 729 C CA . ALA A 1 95 ? -0.323 0.392 -3.111 1.00 97.06 95 ALA A CA 1
ATOM 730 C C . ALA A 1 95 ? 1.168 0.346 -2.727 1.00 97.06 95 ALA A C 1
ATOM 732 O O . ALA A 1 95 ? 2.031 0.557 -3.577 1.00 97.06 95 ALA A O 1
ATOM 733 N N . TYR A 1 96 ? 1.509 0.018 -1.478 1.00 96.81 96 TYR A N 1
ATOM 734 C CA . TYR A 1 96 ? 2.908 -0.208 -1.101 1.00 96.81 96 TYR A CA 1
ATOM 735 C C . TYR A 1 96 ? 3.497 -1.496 -1.695 1.00 96.81 96 TYR A C 1
ATOM 737 O O . TYR A 1 96 ? 4.679 -1.500 -2.034 1.00 96.81 96 TYR A O 1
ATOM 745 N N . LEU A 1 97 ? 2.696 -2.548 -1.891 1.00 95.94 97 LEU A N 1
ATOM 746 C CA . LEU A 1 97 ? 3.101 -3.742 -2.646 1.00 95.94 97 LEU A CA 1
ATOM 747 C C . LEU A 1 97 ? 3.377 -3.403 -4.114 1.00 95.94 97 LEU A C 1
ATOM 749 O O . LEU A 1 97 ? 4.408 -3.794 -4.652 1.00 95.94 97 LEU A O 1
ATOM 753 N N . ASP A 1 98 ? 2.529 -2.586 -4.740 1.00 96.25 98 ASP A N 1
ATOM 754 C CA . ASP A 1 98 ? 2.792 -2.094 -6.095 1.00 96.25 98 ASP A CA 1
ATOM 755 C C . ASP A 1 98 ? 4.076 -1.256 -6.165 1.00 96.25 98 ASP A C 1
ATOM 757 O O . ASP A 1 98 ? 4.874 -1.427 -7.086 1.00 96.25 98 ASP A O 1
ATOM 761 N N . LEU A 1 99 ? 4.320 -0.378 -5.182 1.00 94.94 99 LEU A N 1
ATOM 762 C CA . LEU A 1 99 ? 5.588 0.354 -5.082 1.00 94.94 99 LEU A CA 1
ATOM 763 C C . LEU A 1 99 ? 6.778 -0.592 -4.954 1.00 94.94 99 LEU A C 1
ATOM 765 O O . LEU A 1 99 ? 7.812 -0.337 -5.568 1.00 94.94 99 LEU A O 1
ATOM 769 N N . PHE A 1 100 ? 6.644 -1.661 -4.170 1.00 94.06 100 PHE A N 1
ATOM 770 C CA . PHE A 1 100 ? 7.703 -2.646 -3.993 1.00 94.06 100 PHE A CA 1
ATOM 771 C C . PHE A 1 100 ? 8.050 -3.320 -5.320 1.00 94.06 100 PHE A C 1
ATOM 773 O O . PHE A 1 100 ? 9.232 -3.416 -5.645 1.00 94.06 100 PHE A O 1
ATOM 780 N N . ASP A 1 101 ? 7.048 -3.701 -6.111 1.00 93.62 101 ASP A N 1
ATOM 781 C CA . ASP A 1 101 ? 7.249 -4.321 -7.422 1.00 93.62 101 ASP A CA 1
ATOM 782 C C . ASP A 1 101 ? 7.856 -3.347 -8.441 1.00 93.62 101 ASP A C 1
ATOM 784 O O . ASP A 1 101 ? 8.776 -3.712 -9.177 1.00 93.62 101 ASP A O 1
ATOM 788 N N . ILE A 1 102 ? 7.417 -2.082 -8.450 1.00 93.19 102 ILE A N 1
ATOM 789 C CA . ILE A 1 102 ? 8.004 -1.037 -9.306 1.00 93.19 102 ILE A CA 1
ATOM 790 C C . ILE A 1 102 ? 9.469 -0.786 -8.922 1.00 93.19 102 ILE A C 1
ATOM 792 O O . ILE A 1 102 ? 10.340 -0.674 -9.786 1.00 93.19 102 ILE A O 1
ATOM 796 N N . MET A 1 103 ? 9.769 -0.702 -7.625 1.00 91.94 103 MET A N 1
ATOM 797 C CA . MET A 1 103 ? 11.141 -0.545 -7.145 1.00 91.94 103 MET A CA 1
ATOM 798 C C . MET A 1 103 ? 11.991 -1.781 -7.445 1.00 91.94 103 MET A C 1
ATOM 800 O O . MET A 1 103 ? 13.154 -1.623 -7.811 1.00 91.94 103 MET A O 1
ATOM 804 N N . ASN A 1 104 ? 11.429 -2.989 -7.355 1.00 90.81 104 ASN A N 1
ATOM 805 C CA . ASN A 1 104 ? 12.122 -4.210 -7.753 1.00 90.81 104 ASN A CA 1
ATOM 806 C C . ASN A 1 104 ? 12.489 -4.158 -9.239 1.00 90.81 104 ASN A C 1
ATOM 808 O O . ASN A 1 104 ? 13.637 -4.397 -9.604 1.00 90.81 104 ASN A O 1
ATOM 812 N N . ALA A 1 105 ? 11.539 -3.767 -10.091 1.00 89.62 105 ALA A N 1
ATOM 813 C CA . ALA A 1 105 ? 11.780 -3.552 -11.511 1.00 89.62 105 ALA A CA 1
ATOM 814 C C . ALA A 1 105 ? 12.934 -2.560 -11.739 1.00 89.62 105 ALA A C 1
ATOM 816 O O . ALA A 1 105 ? 13.921 -2.886 -12.401 1.00 89.62 105 ALA A O 1
ATOM 817 N N . LYS A 1 106 ? 12.878 -1.396 -11.087 1.00 89.94 106 LYS A N 1
ATOM 818 C CA . LYS A 1 106 ? 13.910 -0.359 -11.184 1.00 89.94 106 LYS A CA 1
ATOM 819 C C . LYS A 1 106 ? 15.290 -0.825 -10.713 1.00 89.94 106 LYS A C 1
ATOM 821 O O . LYS A 1 106 ? 16.280 -0.620 -11.403 1.00 89.94 106 LYS A O 1
ATOM 826 N N . TYR A 1 107 ? 15.387 -1.406 -9.519 1.00 86.38 107 TYR A N 1
ATOM 827 C CA . TYR A 1 107 ? 16.670 -1.641 -8.847 1.00 86.38 107 TYR A CA 1
ATOM 828 C C . TYR A 1 107 ? 17.261 -3.031 -9.097 1.00 86.38 107 TYR A C 1
ATOM 830 O O . TYR A 1 107 ? 18.481 -3.188 -9.013 1.00 86.38 107 TYR A O 1
ATOM 838 N N . SER A 1 108 ? 16.433 -4.031 -9.402 1.00 81.81 108 SER A N 1
ATOM 839 C CA . SER A 1 108 ? 16.887 -5.395 -9.700 1.00 81.81 108 SER A CA 1
ATOM 840 C C . SER A 1 108 ? 17.057 -5.634 -11.197 1.00 81.81 108 SER A C 1
ATOM 842 O O . SER A 1 108 ? 17.972 -6.360 -11.579 1.00 81.81 108 SER A O 1
ATOM 844 N N . HIS A 1 109 ? 16.229 -5.004 -12.038 1.00 81.19 109 HIS A N 1
ATOM 845 C CA . HIS A 1 109 ? 16.278 -5.171 -13.495 1.00 81.19 109 HIS A CA 1
ATOM 846 C C . HIS A 1 109 ? 16.818 -3.945 -14.242 1.00 81.19 109 HIS A C 1
ATOM 848 O O . HIS A 1 109 ? 17.013 -4.027 -15.450 1.00 81.19 109 HIS A O 1
ATOM 854 N N . ALA A 1 110 ? 17.113 -2.848 -13.530 1.00 81.69 110 ALA A N 1
ATOM 855 C CA . ALA A 1 110 ? 17.681 -1.621 -14.095 1.00 81.69 110 ALA A CA 1
ATOM 856 C C . ALA A 1 110 ? 16.854 -1.048 -15.261 1.00 81.69 110 ALA A C 1
ATOM 858 O O . ALA A 1 110 ? 17.416 -0.557 -16.237 1.00 81.69 110 ALA A O 1
ATOM 859 N N . ILE A 1 111 ? 15.521 -1.128 -15.161 1.00 86.62 111 ILE A N 1
ATOM 860 C CA . ILE A 1 111 ? 14.609 -0.578 -16.169 1.00 86.62 111 ILE A CA 1
ATOM 861 C C . ILE A 1 111 ? 14.033 0.764 -15.715 1.00 86.62 111 ILE A C 1
ATOM 863 O O . ILE A 1 111 ? 13.617 0.922 -14.565 1.00 86.62 111 ILE A O 1
ATOM 867 N N . ASP A 1 112 ? 13.994 1.720 -16.642 1.00 87.81 112 ASP A N 1
ATOM 868 C CA . ASP A 1 112 ? 13.415 3.054 -16.436 1.00 87.81 112 ASP A CA 1
ATOM 869 C C . ASP A 1 112 ? 11.962 3.154 -16.936 1.00 87.81 112 ASP A C 1
ATOM 871 O O . ASP A 1 112 ? 11.233 4.073 -16.557 1.00 87.81 112 ASP A O 1
ATOM 875 N N . SER A 1 113 ? 11.506 2.171 -17.717 1.00 90.12 113 SER A N 1
ATOM 876 C CA . SER A 1 113 ? 10.107 1.989 -18.101 1.00 90.12 113 SER A CA 1
ATOM 877 C C . SER A 1 113 ? 9.672 0.536 -17.918 1.00 90.12 113 SER A C 1
ATOM 879 O O . SER A 1 113 ? 10.462 -0.403 -18.045 1.00 90.12 113 SER A O 1
ATOM 881 N N . LEU A 1 114 ? 8.400 0.344 -17.577 1.00 88.88 114 LEU A N 1
ATOM 882 C CA . LEU A 1 114 ? 7.766 -0.966 -17.571 1.00 88.88 114 LEU A CA 1
ATOM 883 C C . LEU A 1 114 ? 7.349 -1.311 -19.003 1.00 88.88 114 LEU A C 1
ATOM 885 O O . LEU A 1 114 ? 6.559 -0.556 -19.585 1.00 88.88 114 LEU A O 1
ATOM 889 N N . PRO A 1 115 ? 7.826 -2.439 -19.565 1.00 86.56 115 PRO A N 1
ATOM 890 C CA . PRO A 1 115 ? 7.543 -2.799 -20.942 1.00 86.56 115 PRO A CA 1
ATOM 891 C C . PRO A 1 115 ? 6.045 -2.878 -21.210 1.00 86.56 115 PRO A C 1
ATOM 893 O O . PRO A 1 115 ? 5.270 -3.392 -20.392 1.00 86.56 115 PRO A O 1
ATOM 896 N N . ARG A 1 116 ? 5.661 -2.417 -22.399 1.00 85.38 116 ARG A N 1
ATOM 897 C CA . ARG A 1 116 ? 4.304 -2.542 -22.922 1.00 85.38 116 ARG A CA 1
ATOM 898 C C . ARG A 1 116 ? 3.826 -3.992 -22.842 1.00 85.38 116 ARG A C 1
ATOM 900 O O . ARG A 1 116 ? 4.531 -4.911 -23.250 1.00 85.38 116 ARG A O 1
ATOM 907 N N . GLY A 1 117 ? 2.623 -4.184 -22.308 1.00 82.81 117 GLY A N 1
ATOM 908 C CA . GLY A 1 117 ? 2.016 -5.508 -22.165 1.00 82.81 117 GLY A CA 1
ATOM 909 C C . GLY A 1 117 ? 2.624 -6.384 -21.064 1.00 82.81 117 GLY A C 1
ATOM 910 O O . GLY A 1 117 ? 2.181 -7.517 -20.897 1.00 82.81 117 GLY A O 1
ATOM 911 N N . SER A 1 118 ? 3.600 -5.889 -20.290 1.00 90.06 118 SER A N 1
ATOM 912 C CA . SER A 1 118 ? 4.052 -6.600 -19.091 1.00 90.06 118 SER A CA 1
ATOM 913 C C . SER A 1 118 ? 2.921 -6.688 -18.066 1.00 90.06 118 SER A C 1
ATOM 915 O O . SER A 1 118 ? 2.146 -5.746 -17.898 1.00 90.06 118 SER A O 1
ATOM 917 N N . GLU A 1 119 ? 2.836 -7.809 -17.348 1.00 91.50 119 GLU A N 1
ATOM 918 C CA . GLU A 1 119 ? 1.793 -8.034 -16.338 1.00 91.50 119 GLU A CA 1
ATOM 919 C C . GLU A 1 119 ? 1.739 -6.896 -15.308 1.00 91.50 119 GLU A C 1
ATOM 921 O O . GLU A 1 119 ? 0.663 -6.398 -14.976 1.00 91.50 119 GLU A O 1
ATOM 926 N N . LEU A 1 120 ? 2.911 -6.427 -14.864 1.00 91.75 120 LEU A N 1
ATOM 927 C CA . LEU A 1 120 ? 3.017 -5.303 -13.942 1.00 91.75 120 LEU A CA 1
ATOM 928 C C . LEU A 1 120 ? 2.453 -4.013 -14.556 1.00 91.75 120 LEU A C 1
ATOM 930 O O . LEU A 1 120 ? 1.670 -3.334 -13.896 1.00 91.75 120 LEU A O 1
ATOM 934 N N . ALA A 1 121 ? 2.778 -3.689 -15.813 1.00 91.44 121 ALA A N 1
ATOM 935 C CA . ALA A 1 121 ? 2.233 -2.503 -16.474 1.00 91.44 121 ALA A CA 1
ATOM 936 C C . ALA A 1 121 ? 0.704 -2.575 -16.618 1.00 91.44 121 ALA A C 1
ATOM 938 O O . ALA A 1 121 ? 0.011 -1.621 -16.270 1.00 91.44 121 ALA A O 1
ATOM 939 N N . LEU A 1 122 ? 0.165 -3.719 -17.053 1.00 91.19 122 LEU A N 1
ATOM 940 C CA . LEU A 1 122 ? -1.281 -3.923 -17.197 1.00 91.19 122 LEU A CA 1
ATOM 941 C C . LEU A 1 122 ? -2.010 -3.781 -15.854 1.00 91.19 122 LEU A C 1
ATOM 943 O O . LEU A 1 122 ? -3.029 -3.093 -15.758 1.00 91.19 122 LEU A O 1
ATOM 947 N N . ARG A 1 123 ? -1.466 -4.399 -14.799 1.00 93.00 123 ARG A N 1
ATOM 948 C CA . ARG A 1 123 ? -2.029 -4.343 -13.446 1.00 93.00 123 ARG A CA 1
ATOM 949 C C . ARG A 1 123 ? -2.027 -2.920 -12.892 1.00 93.00 123 ARG A C 1
ATOM 951 O O . ARG A 1 123 ? -3.035 -2.481 -12.337 1.00 93.00 123 ARG A O 1
ATOM 958 N N . LEU A 1 124 ? -0.924 -2.190 -13.067 1.00 93.69 124 LEU A N 1
ATOM 959 C CA . LEU A 1 124 ? -0.810 -0.798 -12.632 1.00 93.69 124 LEU A CA 1
ATOM 960 C C . LEU A 1 124 ? -1.738 0.125 -13.426 1.00 93.69 124 LEU A C 1
ATOM 962 O O . LEU A 1 124 ? -2.420 0.938 -12.815 1.00 93.69 124 LEU A O 1
ATOM 966 N N . ALA A 1 125 ? -1.832 -0.030 -14.748 1.00 91.94 125 ALA A N 1
ATOM 967 C CA . ALA A 1 125 ? -2.741 0.756 -15.584 1.00 91.94 125 ALA A CA 1
ATOM 968 C C . ALA A 1 125 ? -4.222 0.522 -15.233 1.00 91.94 125 ALA A C 1
ATOM 970 O O . ALA A 1 125 ? -5.023 1.453 -15.293 1.00 91.94 125 ALA A O 1
ATOM 971 N N . GLY A 1 126 ? -4.589 -0.702 -14.833 1.00 91.38 126 GLY A N 1
ATOM 972 C CA . GLY A 1 126 ? -5.941 -1.015 -14.366 1.00 91.38 126 GLY A CA 1
ATOM 973 C C . GLY A 1 126 ? -6.270 -0.429 -12.988 1.00 91.38 126 GLY A C 1
ATOM 974 O O . GLY A 1 126 ? -7.402 -0.015 -12.750 1.00 91.38 126 GLY A O 1
ATOM 975 N N . ARG A 1 127 ? -5.291 -0.379 -12.074 1.00 93.06 127 ARG A N 1
ATOM 976 C CA . ARG A 1 127 ? -5.483 0.104 -10.693 1.00 93.06 127 ARG A CA 1
ATOM 977 C C . ARG A 1 127 ? -5.291 1.616 -10.541 1.00 93.06 127 ARG A C 1
ATOM 979 O O . ARG A 1 127 ? -5.934 2.223 -9.688 1.00 93.06 127 ARG A O 1
ATOM 986 N N . TYR A 1 128 ? -4.435 2.213 -11.366 1.00 94.00 128 TYR A N 1
ATOM 987 C CA . TYR A 1 128 ? -4.100 3.637 -11.368 1.00 94.00 128 TYR A CA 1
ATOM 988 C C . TYR A 1 128 ? -4.326 4.208 -12.774 1.00 94.00 128 TYR A C 1
ATOM 990 O O . TYR A 1 128 ? -3.393 4.268 -13.580 1.00 94.00 128 TYR A O 1
ATOM 998 N N . PRO A 1 129 ? -5.560 4.636 -13.093 1.00 89.62 129 PRO A N 1
ATOM 999 C CA . PRO A 1 129 ? -5.904 5.151 -14.417 1.00 89.62 129 PRO A CA 1
ATOM 1000 C C . PRO A 1 129 ? -5.067 6.363 -14.841 1.00 89.62 129 PRO A C 1
ATOM 1002 O O . PRO A 1 129 ? -4.925 6.627 -16.031 1.00 89.62 129 PRO A O 1
ATOM 1005 N N . GLU A 1 130 ? -4.475 7.098 -13.891 1.00 90.12 130 GLU A N 1
ATOM 1006 C CA . GLU A 1 130 ? -3.575 8.208 -14.209 1.00 90.12 130 GLU A CA 1
ATOM 1007 C C . GLU A 1 130 ? -2.305 7.757 -14.956 1.00 90.12 130 GLU A C 1
ATOM 1009 O O . GLU A 1 130 ? -1.675 8.579 -15.613 1.00 90.12 130 GLU A O 1
ATOM 1014 N N . LEU A 1 131 ? -1.940 6.469 -14.888 1.00 89.50 131 LEU A N 1
ATOM 1015 C CA . LEU A 1 131 ? -0.769 5.907 -15.573 1.00 89.50 131 LEU A CA 1
ATOM 1016 C C . LEU A 1 131 ? -1.027 5.509 -17.026 1.00 89.50 131 LEU A C 1
ATOM 1018 O O . LEU A 1 131 ? -0.072 5.294 -17.767 1.00 89.50 131 LEU A O 1
ATOM 1022 N N . SER A 1 132 ? -2.288 5.386 -17.443 1.00 83.25 132 SER A N 1
ATOM 1023 C CA . SER A 1 132 ? -2.626 5.003 -18.817 1.00 83.25 132 SER A CA 1
ATOM 1024 C C . SER A 1 132 ? -2.887 6.198 -19.729 1.00 83.25 132 SER A C 1
ATOM 1026 O O . SER A 1 132 ? -2.996 6.006 -20.935 1.00 83.25 132 SER A O 1
ATOM 1028 N N . GLU A 1 133 ? -2.981 7.425 -19.197 1.00 75.19 133 GLU A N 1
ATOM 1029 C CA . GLU A 1 133 ? -3.268 8.654 -19.963 1.00 75.19 133 GLU A CA 1
ATOM 1030 C C . GLU A 1 133 ? -4.491 8.528 -20.905 1.00 75.19 133 GLU A C 1
ATOM 1032 O O . GLU A 1 133 ? -4.576 9.205 -21.927 1.00 75.19 133 GLU A O 1
ATOM 1037 N N . GLY A 1 134 ? -5.436 7.627 -20.605 1.00 63.72 134 GLY A N 1
ATOM 1038 C CA . GLY A 1 134 ? -6.584 7.333 -21.475 1.00 63.72 134 GLY A CA 1
ATOM 1039 C C . GLY A 1 134 ? -6.292 6.422 -22.680 1.00 63.72 134 GLY A C 1
ATOM 1040 O O . GLY A 1 134 ? -7.173 6.223 -23.515 1.00 63.72 134 GLY A O 1
ATOM 1041 N N . LYS A 1 135 ? -5.089 5.846 -22.784 1.00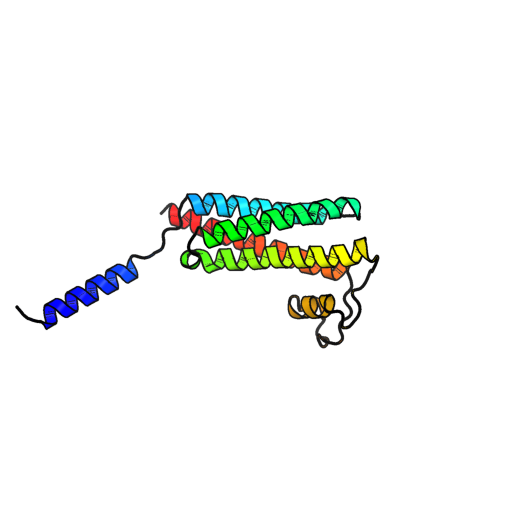 66.25 135 LYS A N 1
ATOM 1042 C CA . LYS A 1 135 ? -4.744 4.790 -23.751 1.00 66.25 135 LYS A CA 1
ATOM 1043 C C . LYS A 1 135 ? -5.354 3.452 -23.318 1.00 66.25 135 LYS A C 1
ATOM 1045 O O . LYS A 1 135 ? -5.639 3.232 -22.140 1.00 66.25 135 LYS A O 1
ATOM 1050 N N . SER A 1 136 ? -5.536 2.535 -24.274 1.00 71.44 136 SER A N 1
ATOM 1051 C CA . SER A 1 136 ? -5.959 1.162 -23.964 1.00 71.44 136 SER A CA 1
ATOM 1052 C C . SER A 1 136 ? -4.982 0.531 -22.977 1.00 71.44 136 SER A C 1
ATOM 1054 O O . SER A 1 136 ? -3.779 0.544 -23.230 1.00 71.44 136 SER A O 1
ATOM 1056 N N . ILE A 1 137 ? -5.505 -0.077 -21.906 1.00 73.44 137 ILE A N 1
ATOM 1057 C CA . ILE A 1 137 ? -4.725 -0.755 -20.857 1.00 73.44 137 ILE A CA 1
ATOM 1058 C C . ILE A 1 137 ? -3.727 -1.750 -21.469 1.00 73.44 137 ILE A C 1
ATOM 1060 O O . ILE A 1 137 ? -2.616 -1.879 -20.976 1.00 73.44 137 ILE A O 1
ATOM 1064 N N . THR A 1 138 ? -4.085 -2.393 -22.585 1.00 70.56 138 THR A N 1
ATOM 1065 C CA . THR A 1 138 ? -3.269 -3.406 -23.273 1.00 70.56 138 THR A CA 1
ATOM 1066 C C . THR A 1 138 ? -2.033 -2.863 -23.994 1.00 70.56 138 THR A C 1
ATOM 1068 O O . THR A 1 138 ? -1.193 -3.655 -24.407 1.00 70.56 138 THR A O 1
ATOM 1071 N N . ASP A 1 139 ? -1.921 -1.546 -24.176 1.00 73.44 139 ASP A N 1
ATOM 1072 C CA . ASP A 1 139 ? -0.892 -0.913 -25.014 1.00 73.44 139 ASP A CA 1
ATOM 1073 C C . ASP A 1 139 ? -0.077 0.155 -24.255 1.00 73.44 139 ASP A C 1
ATOM 1075 O O . ASP A 1 139 ? 0.554 1.034 -24.852 1.00 73.44 139 ASP A O 1
ATOM 1079 N N . VAL A 1 140 ? -0.088 0.091 -22.918 1.00 78.94 140 VAL A N 1
ATOM 1080 C CA . VAL A 1 140 ? 0.559 1.080 -22.045 1.00 78.94 140 VAL A CA 1
ATOM 1081 C C . VAL A 1 140 ? 1.996 0.668 -21.732 1.00 78.94 140 VAL A C 1
ATOM 1083 O O . VAL A 1 140 ? 2.241 -0.379 -21.137 1.00 78.94 140 VAL A O 1
ATOM 1086 N N . GLU A 1 141 ? 2.943 1.518 -22.118 1.00 85.62 141 GLU A N 1
ATOM 1087 C CA . GLU A 1 141 ? 4.276 1.577 -21.517 1.00 85.62 141 GLU A CA 1
ATOM 1088 C C . GLU A 1 141 ? 4.228 2.597 -20.375 1.00 85.62 141 GLU A C 1
ATOM 1090 O O . GLU A 1 141 ? 3.656 3.675 -20.545 1.00 85.62 141 GLU A O 1
ATOM 1095 N N . ILE A 1 142 ? 4.788 2.255 -19.212 1.00 89.25 142 ILE A N 1
ATOM 1096 C CA . ILE A 1 142 ? 4.701 3.101 -18.015 1.00 89.25 142 ILE A CA 1
ATOM 1097 C C . ILE A 1 142 ? 6.099 3.554 -17.604 1.00 89.25 142 ILE A C 1
ATOM 1099 O O . ILE A 1 142 ? 6.951 2.725 -17.287 1.00 89.25 142 ILE A O 1
ATOM 1103 N N . ASP A 1 143 ? 6.315 4.867 -17.538 1.00 91.19 143 ASP A N 1
ATOM 1104 C CA . ASP A 1 143 ? 7.523 5.442 -16.941 1.00 91.19 143 ASP A CA 1
ATOM 1105 C C . ASP A 1 143 ? 7.596 5.099 -15.444 1.00 91.19 143 ASP A C 1
ATOM 1107 O O . ASP A 1 143 ? 6.654 5.330 -14.678 1.00 91.19 143 ASP A O 1
ATOM 1111 N N . VAL A 1 144 ? 8.727 4.541 -15.006 1.00 91.56 144 VAL A N 1
ATOM 1112 C CA . VAL A 1 144 ? 8.902 4.065 -13.627 1.00 91.56 144 VAL A CA 1
ATOM 1113 C C . VAL A 1 144 ? 8.865 5.214 -12.620 1.00 91.56 144 VAL A C 1
ATOM 1115 O O . VAL A 1 144 ? 8.338 5.044 -11.518 1.00 91.56 144 VAL A O 1
ATOM 1118 N N . LYS A 1 145 ? 9.403 6.396 -12.951 1.00 90.62 145 LYS A N 1
ATOM 1119 C CA . LYS A 1 145 ? 9.385 7.545 -12.029 1.00 90.62 145 LYS A CA 1
ATOM 1120 C C . LYS A 1 145 ? 7.962 8.050 -11.833 1.00 90.62 145 LYS A C 1
ATOM 1122 O O . LYS A 1 145 ? 7.575 8.350 -10.701 1.00 90.62 145 LYS A O 1
ATOM 1127 N N . GLU A 1 146 ? 7.181 8.107 -12.904 1.00 92.31 146 GLU A N 1
ATOM 1128 C CA . GLU A 1 146 ? 5.775 8.484 -12.849 1.00 92.31 146 GLU A CA 1
ATOM 1129 C C . GLU A 1 146 ? 4.945 7.440 -12.095 1.00 92.31 146 GLU A C 1
ATOM 1131 O O . GLU A 1 146 ? 4.176 7.810 -11.203 1.00 92.31 146 GLU A O 1
ATOM 1136 N N . ALA A 1 147 ? 5.178 6.145 -12.341 1.00 93.44 147 ALA A N 1
ATOM 1137 C CA . ALA A 1 147 ? 4.568 5.054 -11.580 1.00 93.44 147 ALA A CA 1
ATOM 1138 C C . ALA A 1 147 ? 4.827 5.204 -10.076 1.00 93.44 147 ALA A C 1
ATOM 1140 O O . ALA A 1 147 ? 3.884 5.267 -9.286 1.00 93.44 147 ALA A O 1
ATOM 1141 N N . LEU A 1 148 ? 6.093 5.367 -9.672 1.00 92.38 148 LEU A N 1
ATOM 1142 C CA . LEU A 1 148 ? 6.455 5.599 -8.270 1.00 92.38 148 LEU A CA 1
ATOM 1143 C C . LEU A 1 148 ? 5.721 6.818 -7.695 1.00 92.38 148 LEU A C 1
ATOM 1145 O O . LEU A 1 148 ? 5.208 6.771 -6.577 1.00 92.38 148 LEU A O 1
ATOM 1149 N N . ARG A 1 149 ? 5.626 7.915 -8.453 1.00 93.31 149 ARG A N 1
ATOM 1150 C CA . ARG A 1 149 ? 4.965 9.149 -8.011 1.00 93.31 149 ARG A CA 1
ATOM 1151 C C . ARG A 1 149 ? 3.452 8.989 -7.845 1.00 93.31 149 ARG A C 1
ATOM 1153 O O . ARG A 1 149 ? 2.890 9.526 -6.885 1.00 93.31 149 ARG A O 1
ATOM 1160 N N . VAL A 1 150 ? 2.771 8.333 -8.783 1.00 94.94 150 VAL A N 1
ATOM 1161 C CA . VAL A 1 150 ? 1.316 8.097 -8.740 1.00 94.94 150 VAL A CA 1
ATOM 1162 C C . VAL A 1 150 ? 0.969 7.135 -7.618 1.00 94.94 150 VAL A C 1
ATOM 1164 O O . VAL A 1 150 ? 0.175 7.490 -6.746 1.00 94.94 150 VAL A O 1
ATOM 1167 N N . VAL A 1 151 ? 1.615 5.970 -7.586 1.00 96.06 151 VAL A N 1
ATOM 1168 C CA . VAL A 1 151 ? 1.309 4.922 -6.610 1.00 96.06 151 VAL A CA 1
ATOM 1169 C C . VAL A 1 151 ? 1.632 5.391 -5.190 1.00 96.06 151 VAL A C 1
ATOM 1171 O O . VAL A 1 151 ? 0.827 5.192 -4.284 1.00 96.06 151 VAL A O 1
ATOM 1174 N N . ARG A 1 152 ? 2.725 6.144 -4.988 1.00 94.25 152 ARG A N 1
ATOM 1175 C CA . ARG A 1 152 ? 3.020 6.775 -3.688 1.00 94.25 152 ARG A CA 1
ATOM 1176 C C . ARG A 1 152 ? 1.919 7.725 -3.239 1.00 94.25 152 ARG A C 1
ATOM 1178 O O . ARG A 1 152 ? 1.491 7.663 -2.091 1.00 94.25 152 ARG A O 1
ATOM 1185 N N . ARG A 1 153 ? 1.434 8.598 -4.128 1.00 95.25 153 ARG A N 1
ATOM 1186 C CA . ARG A 1 153 ? 0.321 9.502 -3.793 1.00 95.25 153 ARG A CA 1
ATOM 1187 C C . ARG A 1 153 ? -0.943 8.719 -3.461 1.00 95.25 153 ARG A C 1
ATOM 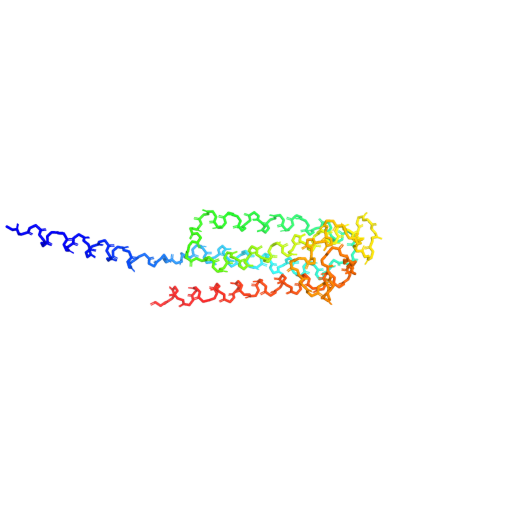1189 O O . ARG A 1 153 ? -1.646 9.104 -2.532 1.00 95.25 153 ARG A O 1
ATOM 1196 N N . ALA A 1 154 ? -1.227 7.638 -4.183 1.00 96.56 154 ALA A N 1
ATOM 1197 C CA . ALA A 1 154 ? -2.347 6.764 -3.866 1.00 96.56 154 ALA A CA 1
ATOM 1198 C C . ALA A 1 154 ? -2.202 6.152 -2.464 1.00 96.56 154 ALA A C 1
ATOM 1200 O O . ALA A 1 154 ? -3.101 6.334 -1.644 1.00 96.56 154 ALA A O 1
ATOM 1201 N N . ALA A 1 155 ? -1.049 5.552 -2.150 1.00 96.25 155 ALA A N 1
ATOM 1202 C CA . ALA A 1 155 ? -0.760 4.985 -0.834 1.00 96.25 155 ALA A CA 1
ATOM 1203 C C . ALA A 1 155 ? -0.957 6.017 0.291 1.00 96.25 155 ALA A C 1
ATOM 1205 O O . ALA A 1 155 ? -1.736 5.786 1.214 1.00 96.25 155 ALA A O 1
ATOM 1206 N N . SER A 1 156 ? -0.339 7.200 0.183 1.00 95.75 156 SER A N 1
ATOM 1207 C CA . SER A 1 156 ? -0.466 8.256 1.199 1.00 95.75 156 SER A CA 1
ATOM 1208 C C . SER A 1 156 ? -1.903 8.757 1.370 1.00 95.75 156 SER A C 1
ATOM 1210 O O . SER A 1 156 ? -2.316 9.059 2.489 1.00 95.75 156 SER A O 1
ATOM 1212 N N . ARG A 1 157 ? -2.689 8.838 0.285 1.00 97.00 157 ARG A N 1
ATOM 1213 C CA . ARG A 1 157 ? -4.110 9.216 0.368 1.00 97.00 157 ARG A CA 1
ATOM 1214 C C . ARG A 1 157 ? -4.917 8.198 1.168 1.00 97.00 157 ARG A C 1
ATOM 1216 O O . ARG A 1 157 ? -5.729 8.618 1.987 1.00 97.00 157 ARG A O 1
ATOM 1223 N N . HIS A 1 158 ? -4.689 6.908 0.940 1.00 97.88 158 HIS A N 1
ATOM 1224 C CA . HIS A 1 158 ? -5.393 5.833 1.639 1.00 97.88 158 HIS A CA 1
ATOM 1225 C C . HIS A 1 158 ? -5.033 5.785 3.127 1.00 97.88 158 HIS A C 1
ATOM 1227 O O . HIS A 1 158 ? -5.924 5.755 3.969 1.00 97.88 158 HIS A O 1
ATOM 1233 N N . VAL A 1 159 ? -3.746 5.923 3.471 1.00 96.94 159 VAL A N 1
ATOM 1234 C CA . VAL A 1 159 ? -3.315 6.026 4.879 1.00 96.94 159 VAL A CA 1
ATOM 1235 C C . VAL A 1 159 ? -3.974 7.213 5.579 1.00 96.94 159 VAL A C 1
ATOM 1237 O O . VAL A 1 159 ? -4.482 7.072 6.687 1.00 96.94 159 VAL A O 1
ATOM 1240 N N . ARG A 1 160 ? -4.017 8.380 4.925 1.00 97.25 160 ARG A N 1
ATOM 1241 C CA . ARG A 1 160 ? -4.662 9.569 5.495 1.00 97.25 160 ARG A CA 1
ATOM 1242 C C . ARG A 1 160 ? -6.159 9.352 5.731 1.00 97.25 160 ARG A C 1
ATOM 1244 O O . ARG A 1 160 ? -6.663 9.727 6.780 1.00 97.25 160 ARG A O 1
ATOM 1251 N N . ARG A 1 161 ? -6.867 8.733 4.782 1.00 97.12 161 ARG A N 1
ATOM 1252 C CA . ARG A 1 161 ? -8.295 8.412 4.945 1.00 97.12 161 ARG A CA 1
ATOM 1253 C C . ARG A 1 161 ? -8.534 7.424 6.083 1.00 97.12 161 ARG A C 1
ATOM 1255 O O . ARG A 1 161 ? -9.477 7.603 6.846 1.00 97.12 161 ARG A O 1
ATOM 1262 N N . ALA A 1 162 ? -7.678 6.414 6.223 1.00 96.00 162 ALA A N 1
ATOM 1263 C CA . ALA A 1 162 ? -7.747 5.485 7.344 1.00 96.00 162 ALA A CA 1
ATOM 1264 C C . ALA A 1 162 ? -7.558 6.209 8.693 1.00 96.00 162 ALA A C 1
ATOM 1266 O O . ALA A 1 162 ? -8.318 5.971 9.628 1.00 96.00 162 ALA A O 1
ATOM 1267 N N . ASP A 1 163 ? -6.615 7.150 8.781 1.00 96.00 163 ASP A N 1
ATOM 1268 C CA . ASP A 1 163 ? -6.393 7.965 9.985 1.00 96.00 163 ASP A CA 1
ATOM 1269 C C . ASP A 1 163 ? -7.595 8.875 10.322 1.00 96.00 163 ASP A C 1
ATOM 1271 O O . ASP A 1 163 ? -8.016 8.984 11.479 1.00 96.00 163 ASP A O 1
ATOM 1275 N N . GLU A 1 164 ? -8.220 9.475 9.303 1.00 95.12 164 GLU A N 1
ATOM 1276 C CA . GLU A 1 164 ? -9.455 10.262 9.441 1.00 95.12 164 GLU A CA 1
ATOM 1277 C C . GLU A 1 164 ? -10.621 9.401 9.972 1.00 95.12 164 GLU A C 1
ATOM 1279 O O . GLU A 1 164 ? -11.354 9.818 10.877 1.00 95.12 164 GLU A O 1
ATOM 1284 N N . LEU A 1 165 ? -10.775 8.176 9.458 1.00 93.12 165 LEU A N 1
ATOM 1285 C CA . LEU A 1 165 ? -11.791 7.223 9.918 1.00 93.12 165 LEU A CA 1
ATOM 1286 C C . LEU A 1 165 ? -11.543 6.778 11.361 1.00 93.12 165 LEU A C 1
ATOM 1288 O O . LEU A 1 165 ? -12.467 6.803 12.178 1.00 93.12 165 LEU A O 1
ATOM 1292 N N . LEU A 1 166 ? -10.297 6.443 11.699 1.00 91.31 166 LEU A N 1
ATOM 1293 C CA . LEU A 1 166 ? -9.907 6.061 13.053 1.00 91.31 166 LEU A CA 1
ATOM 1294 C C . LEU A 1 166 ? -10.180 7.188 14.058 1.00 91.31 166 LEU A C 1
ATOM 1296 O O . LEU A 1 166 ? -10.715 6.947 15.142 1.00 91.31 166 LEU A O 1
ATOM 1300 N N . SER A 1 167 ? -9.880 8.431 13.676 1.00 90.25 167 SER A N 1
ATOM 1301 C CA . SER A 1 167 ? -10.200 9.621 14.470 1.00 90.25 167 SER A CA 1
ATOM 1302 C C . SER A 1 167 ? -11.709 9.773 14.689 1.00 90.25 167 SER A C 1
ATOM 1304 O O . SER A 1 167 ? -12.147 10.086 15.796 1.00 90.25 167 SER A O 1
ATOM 1306 N N . SER A 1 168 ? -12.532 9.481 13.674 1.00 88.19 168 SER A N 1
ATOM 1307 C CA . SER A 1 168 ? -13.994 9.471 13.823 1.00 88.19 168 SER A CA 1
ATOM 1308 C C . SER A 1 168 ? -14.472 8.411 14.818 1.00 88.19 168 SER A C 1
ATOM 1310 O O . SER A 1 168 ? -15.378 8.684 15.606 1.00 88.19 168 SER A O 1
ATOM 1312 N N . TYR A 1 169 ? -13.879 7.215 14.808 1.00 85.19 169 TYR A N 1
ATOM 1313 C CA . TYR A 1 169 ? -14.240 6.144 15.743 1.00 85.19 169 TYR A CA 1
ATOM 1314 C C . TYR A 1 169 ? -13.880 6.495 17.186 1.00 85.19 169 TYR A C 1
ATOM 1316 O O . TYR A 1 169 ? -14.698 6.308 18.084 1.00 85.19 169 TYR A O 1
ATOM 1324 N N . LEU A 1 170 ? -12.705 7.091 17.394 1.00 82.94 170 LEU A N 1
ATOM 1325 C CA . LEU A 1 170 ? -12.268 7.617 18.687 1.00 82.94 170 LEU A CA 1
ATOM 1326 C C . LEU A 1 170 ? -13.248 8.637 19.273 1.00 82.94 170 LEU A C 1
ATOM 1328 O O . LEU A 1 170 ? -13.578 8.566 20.452 1.00 82.94 170 LEU A O 1
ATOM 1332 N N . GLU A 1 171 ? -13.721 9.580 18.461 1.00 83.62 171 GLU A N 1
ATOM 1333 C CA . GLU A 1 171 ? -14.664 10.602 18.922 1.00 83.62 171 GLU A CA 1
ATOM 1334 C C . GLU A 1 171 ? -16.053 10.034 19.228 1.00 83.62 171 GLU A C 1
ATOM 1336 O O . GLU A 1 171 ? -16.748 10.558 20.097 1.00 83.62 171 GLU A O 1
ATOM 1341 N N . ARG A 1 172 ? -16.463 8.949 18.559 1.00 75.75 172 ARG A N 1
ATOM 1342 C CA . ARG A 1 172 ? -17.706 8.237 18.893 1.00 75.75 172 ARG A CA 1
ATOM 1343 C C . ARG A 1 172 ? -17.576 7.437 20.183 1.00 75.75 172 ARG A C 1
ATOM 1345 O O . ARG A 1 172 ? -18.510 7.450 20.965 1.00 75.75 172 ARG A O 1
ATOM 1352 N N . ALA A 1 173 ? -16.429 6.804 20.422 1.00 70.94 173 ALA A N 1
ATOM 1353 C CA . ALA A 1 173 ? -16.183 6.008 21.627 1.00 70.94 173 ALA A CA 1
ATOM 1354 C C . ALA A 1 173 ? -16.098 6.845 22.922 1.00 70.94 173 ALA A C 1
ATOM 1356 O O . ALA A 1 173 ? -16.169 6.293 24.015 1.00 70.94 173 ALA A O 1
ATOM 1357 N N . LYS A 1 174 ? -15.919 8.171 22.817 1.00 70.69 174 LYS A N 1
ATOM 1358 C CA . LYS A 1 174 ? -15.904 9.102 23.961 1.00 70.69 174 LYS A CA 1
ATOM 1359 C C . LYS A 1 174 ? -17.286 9.654 24.345 1.00 70.69 174 LYS A C 1
ATOM 1361 O O . LYS A 1 174 ? -17.368 10.342 25.362 1.00 70.69 174 LYS A O 1
ATOM 1366 N N . ARG A 1 175 ? -18.313 9.465 23.511 1.00 57.72 175 ARG A N 1
ATOM 1367 C CA . ARG A 1 175 ? -19.671 9.996 23.721 1.00 57.72 175 ARG A CA 1
ATOM 1368 C C . ARG A 1 175 ? -20.555 8.963 24.391 1.00 57.72 175 ARG A C 1
ATOM 1370 O O . ARG A 1 175 ? -21.392 9.400 25.208 1.00 57.72 175 ARG A O 1
#

Radius of gyration: 22.06 Å; chains: 1; bounding box: 74×27×52 Å